Protein AF-A0A674F5N9-F1 (afdb_monomer)

Structure (mmCIF, N/CA/C/O backbone):
data_AF-A0A674F5N9-F1
#
_entry.id   AF-A0A674F5N9-F1
#
loop_
_atom_site.group_PDB
_atom_site.id
_atom_site.type_symbol
_atom_site.label_atom_id
_atom_site.label_alt_id
_atom_site.label_comp_id
_atom_site.label_asym_id
_atom_site.label_entity_id
_atom_site.label_seq_id
_atom_site.pdbx_PDB_ins_code
_atom_site.Cartn_x
_atom_site.Cartn_y
_atom_site.Cartn_z
_atom_site.occupancy
_atom_site.B_iso_or_equiv
_atom_site.auth_seq_id
_atom_site.auth_comp_id
_atom_site.auth_asym_id
_atom_site.auth_atom_id
_atom_site.pdbx_PDB_model_num
ATOM 1 N N . LEU A 1 1 ? -12.938 -5.848 1.151 1.00 60.38 1 LEU A N 1
ATOM 2 C CA . LEU A 1 1 ? -12.272 -7.014 1.779 1.00 60.38 1 LEU A CA 1
ATOM 3 C C . LEU A 1 1 ? -10.749 -7.005 1.607 1.00 60.38 1 LEU A C 1
ATOM 5 O O . LEU A 1 1 ? -10.073 -7.533 2.472 1.00 60.38 1 LEU A O 1
ATOM 9 N N . GLU A 1 2 ? -10.174 -6.361 0.582 1.00 73.00 2 GLU A N 1
ATOM 10 C CA . GLU A 1 2 ? -8.714 -6.407 0.353 1.00 73.00 2 GLU A CA 1
ATOM 11 C C . GLU A 1 2 ? -7.852 -5.792 1.478 1.00 73.00 2 GLU A C 1
ATOM 13 O O . GLU A 1 2 ? -6.765 -6.296 1.748 1.00 73.00 2 GLU A O 1
ATOM 18 N N . PHE A 1 3 ? -8.331 -4.744 2.165 1.00 71.56 3 PHE A N 1
ATOM 19 C CA . PHE A 1 3 ? -7.636 -4.164 3.329 1.00 71.56 3 PHE A CA 1
ATOM 20 C C . PHE A 1 3 ? -7.567 -5.151 4.507 1.00 71.56 3 PHE A C 1
ATOM 22 O O . PHE A 1 3 ? -6.525 -5.280 5.144 1.00 71.56 3 PHE A O 1
ATOM 29 N N . GLU A 1 4 ? -8.642 -5.909 4.748 1.00 73.81 4 GLU A N 1
ATOM 30 C CA . GLU A 1 4 ? -8.674 -6.980 5.756 1.00 73.81 4 GLU A CA 1
ATOM 31 C C . GLU A 1 4 ? -7.709 -8.110 5.386 1.00 73.81 4 GLU A C 1
ATOM 33 O O . GLU 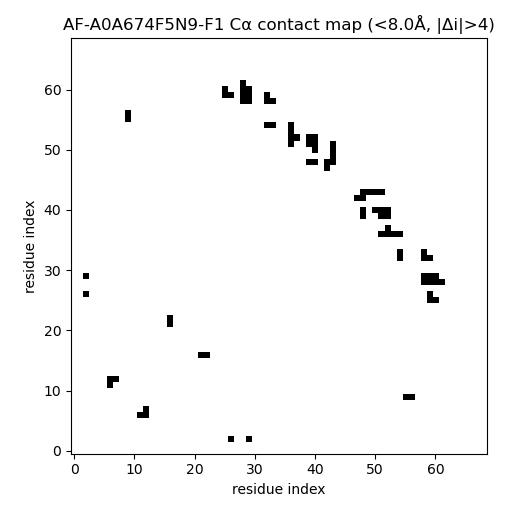A 1 4 ? -6.908 -8.543 6.210 1.00 73.81 4 GLU A O 1
ATOM 38 N N . THR A 1 5 ? -7.704 -8.534 4.118 1.00 77.38 5 THR A N 1
ATOM 39 C CA . THR A 1 5 ? -6.761 -9.545 3.620 1.00 77.38 5 THR A CA 1
ATOM 40 C C . THR A 1 5 ? -5.309 -9.094 3.781 1.00 77.38 5 THR A C 1
ATOM 42 O O . THR A 1 5 ? -4.459 -9.889 4.174 1.00 77.38 5 THR A O 1
ATOM 45 N N . TRP A 1 6 ? -5.008 -7.819 3.522 1.00 76.88 6 TRP A N 1
ATOM 46 C CA . TRP A 1 6 ? -3.677 -7.259 3.753 1.00 76.88 6 TRP A CA 1
ATOM 47 C C . TRP A 1 6 ? -3.313 -7.213 5.244 1.00 76.88 6 TRP A C 1
ATOM 49 O O . TRP A 1 6 ? -2.196 -7.602 5.595 1.00 76.88 6 TRP A O 1
ATOM 59 N N . LYS A 1 7 ? -4.250 -6.830 6.128 1.00 74.56 7 LYS A N 1
ATOM 60 C CA . LYS A 1 7 ? -4.053 -6.874 7.589 1.00 74.56 7 LYS A CA 1
ATOM 61 C C . LYS A 1 7 ? -3.698 -8.286 8.064 1.00 74.56 7 LYS A C 1
ATOM 63 O O . LYS A 1 7 ? -2.749 -8.447 8.831 1.00 74.56 7 LYS A O 1
ATOM 68 N N . VAL A 1 8 ? -4.403 -9.300 7.559 1.00 73.88 8 VAL A N 1
ATOM 69 C CA . VAL A 1 8 ? -4.141 -10.716 7.865 1.00 73.88 8 VAL A CA 1
ATOM 70 C C . VAL A 1 8 ? -2.788 -11.167 7.302 1.00 73.88 8 VAL A C 1
ATOM 72 O O . VAL A 1 8 ? -1.985 -11.746 8.028 1.00 73.88 8 VAL A O 1
ATOM 75 N N . LYS A 1 9 ? -2.488 -10.852 6.035 1.00 73.00 9 LYS A N 1
ATOM 76 C CA . LYS A 1 9 ? -1.267 -11.296 5.338 1.00 73.00 9 LYS A CA 1
ATOM 77 C C . LYS A 1 9 ? 0.026 -10.763 5.962 1.00 73.00 9 LYS A C 1
ATOM 79 O O . LYS A 1 9 ? 1.015 -11.484 6.008 1.00 73.00 9 LYS A O 1
ATOM 84 N N . TYR A 1 10 ? 0.032 -9.516 6.431 1.00 68.00 10 TYR A N 1
ATOM 85 C CA . TYR A 1 10 ? 1.217 -8.881 7.027 1.00 68.00 10 TYR A CA 1
ATOM 86 C C . TYR A 1 10 ? 1.265 -8.983 8.559 1.00 68.00 10 TYR A C 1
ATOM 88 O O . TYR A 1 10 ? 2.003 -8.228 9.198 1.00 68.00 10 TYR A O 1
ATOM 96 N N . GLY A 1 11 ? 0.478 -9.893 9.149 1.00 54.16 11 GLY A N 1
ATOM 97 C CA . GLY A 1 11 ? 0.498 -10.178 10.587 1.00 54.16 11 GLY A CA 1
ATOM 98 C C . GLY A 1 11 ? 0.009 -9.022 11.463 1.00 54.16 11 GLY A C 1
ATOM 99 O O . GLY A 1 11 ? 0.266 -9.002 12.661 1.00 54.16 11 GLY A O 1
ATOM 100 N N . LYS A 1 12 ? -0.710 -8.044 10.895 1.00 55.91 12 LYS A N 1
ATOM 101 C CA . LYS A 1 12 ? -1.304 -6.917 11.633 1.00 55.91 12 LYS A CA 1
ATOM 102 C C . LYS A 1 12 ? -2.635 -7.276 12.287 1.00 55.91 12 LYS A C 1
ATOM 104 O O . LYS A 1 12 ? -3.424 -6.386 12.587 1.00 55.91 12 LYS A O 1
ATOM 109 N N . THR A 1 13 ? -2.876 -8.553 12.561 1.00 49.78 13 THR A N 1
ATOM 110 C CA . THR A 1 13 ? -4.054 -9.016 13.306 1.00 49.78 13 THR A CA 1
ATOM 111 C C . THR A 1 13 ? -4.165 -8.374 14.699 1.00 49.78 13 THR A C 1
ATOM 113 O O . THR A 1 13 ? -5.236 -8.423 15.289 1.00 49.78 13 THR A O 1
ATOM 116 N N . GLY A 1 14 ? -3.107 -7.710 15.193 1.00 50.62 14 GLY A N 1
ATOM 117 C CA . GLY A 1 14 ? -3.105 -6.925 16.433 1.00 50.62 14 GLY A CA 1
ATOM 118 C C . GLY A 1 14 ? -3.038 -5.394 16.296 1.00 50.62 14 GLY A C 1
ATOM 119 O O . GLY A 1 14 ? -2.986 -4.723 17.322 1.00 50.62 14 GLY A O 1
ATOM 120 N N 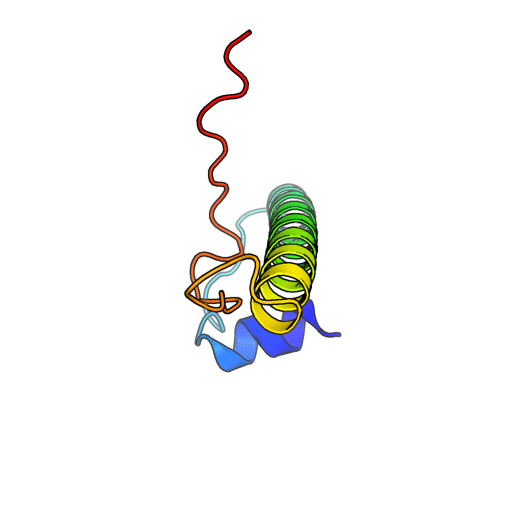. LYS A 1 15 ? -3.026 -4.794 15.090 1.00 56.53 15 LYS A N 1
ATOM 121 C CA . LYS A 1 15 ? -3.141 -3.323 14.970 1.00 56.53 15 LYS A CA 1
ATOM 122 C C . LYS A 1 15 ? -4.613 -2.922 15.035 1.00 56.53 15 LYS A C 1
ATOM 124 O O . LYS A 1 15 ? -5.218 -2.575 14.027 1.00 56.53 15 LYS A O 1
ATOM 129 N N . THR A 1 16 ? -5.191 -2.977 16.229 1.00 60.25 16 THR A N 1
ATOM 130 C CA . THR A 1 16 ? -6.403 -2.217 16.538 1.00 60.25 16 THR A CA 1
ATOM 131 C C . THR A 1 16 ? -6.043 -0.743 16.476 1.00 60.25 16 THR A C 1
ATOM 133 O O . THR A 1 16 ? -5.306 -0.240 17.325 1.00 60.25 16 THR A O 1
ATOM 136 N N . TYR A 1 17 ? -6.505 -0.058 15.431 1.00 67.62 17 TYR A N 1
ATOM 137 C CA . TYR A 1 17 ? -6.423 1.393 15.405 1.00 67.62 17 TYR A CA 1
ATOM 138 C C . TYR A 1 17 ? -7.271 1.934 16.568 1.00 67.62 17 TYR A C 1
ATOM 140 O O . TYR A 1 17 ? -8.387 1.448 16.765 1.00 67.62 17 TYR A O 1
ATOM 148 N N . PRO A 1 18 ? -6.764 2.905 17.346 1.00 69.19 18 PRO A N 1
ATOM 149 C CA . PRO A 1 18 ? -7.475 3.443 18.507 1.00 69.19 18 PRO A CA 1
ATOM 150 C C . PRO A 1 18 ? -8.848 4.032 18.158 1.00 69.19 18 PRO A C 1
ATOM 152 O O . PRO A 1 18 ? -9.731 4.093 19.008 1.00 69.19 18 PRO A O 1
ATOM 155 N N . SER A 1 19 ? -9.021 4.484 16.911 1.00 76.75 19 SER A N 1
ATOM 156 C CA . SER A 1 19 ? -10.226 5.155 16.434 1.00 76.75 19 SER A CA 1
ATOM 157 C C . SER A 1 19 ? -10.595 4.743 15.009 1.00 76.75 19 SER A C 1
ATOM 159 O O . SER A 1 19 ? -9.731 4.536 14.152 1.00 76.75 19 SER A O 1
ATOM 161 N N . THR A 1 20 ? -11.899 4.714 14.726 1.00 78.69 20 THR A N 1
ATOM 162 C CA . THR A 1 20 ? -12.458 4.494 13.381 1.00 78.69 20 THR A CA 1
ATOM 163 C C . THR A 1 20 ? -11.998 5.556 12.381 1.00 78.69 20 THR A C 1
ATOM 165 O O . THR A 1 20 ? -11.833 5.267 11.197 1.00 78.69 20 THR A O 1
ATOM 168 N N . VAL A 1 21 ? -11.722 6.775 12.854 1.00 80.44 21 VAL A N 1
ATOM 169 C CA . VAL A 1 21 ? -11.184 7.872 12.037 1.00 80.44 21 VAL A CA 1
ATOM 170 C C . VAL A 1 21 ? -9.746 7.586 11.605 1.00 80.44 21 VAL A C 1
ATOM 172 O O . VAL A 1 21 ? -9.373 7.840 10.458 1.00 80.44 21 VAL A O 1
ATOM 175 N N . GLU A 1 22 ? -8.930 7.034 12.503 1.00 76.81 22 GLU A N 1
ATOM 176 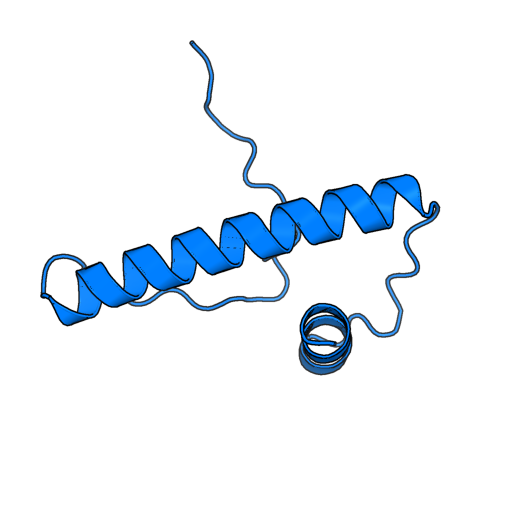C CA . GLU A 1 22 ? -7.569 6.623 12.159 1.00 76.81 22 GLU A CA 1
ATOM 177 C C . GLU A 1 22 ? -7.577 5.432 11.208 1.00 76.81 22 GLU A C 1
ATOM 179 O O . GLU A 1 22 ? -6.809 5.429 10.248 1.00 76.81 22 GLU A O 1
ATOM 184 N N . GLU A 1 23 ? -8.471 4.461 11.407 1.00 79.44 23 GLU A N 1
ATOM 185 C CA . GLU A 1 23 ? -8.619 3.343 10.474 1.00 79.44 23 GLU A CA 1
ATOM 186 C C . GLU A 1 23 ? -9.020 3.824 9.072 1.00 79.44 23 GLU A C 1
ATOM 188 O O . GLU A 1 23 ? -8.419 3.397 8.084 1.00 79.44 23 GLU A O 1
ATOM 193 N N . ALA A 1 24 ? -9.967 4.763 8.972 1.00 82.06 24 ALA A N 1
ATOM 194 C CA . ALA A 1 24 ? -10.372 5.352 7.698 1.00 82.06 24 ALA A CA 1
ATOM 195 C C . ALA A 1 24 ? -9.196 6.048 6.992 1.00 82.06 24 ALA A C 1
ATOM 197 O O . ALA A 1 24 ? -8.909 5.735 5.836 1.00 82.06 24 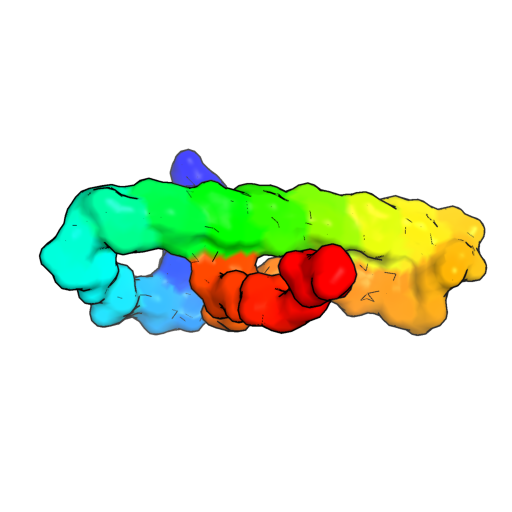ALA A O 1
ATOM 198 N N . LYS A 1 25 ? -8.440 6.898 7.703 1.00 82.00 25 LYS A N 1
ATOM 199 C CA . LYS A 1 25 ? -7.226 7.532 7.155 1.00 82.00 25 LYS A CA 1
ATOM 200 C C . LYS A 1 25 ? -6.191 6.503 6.710 1.00 82.00 25 LYS A C 1
ATOM 202 O O . LYS A 1 25 ? -5.626 6.613 5.628 1.00 82.00 25 LYS A O 1
ATOM 207 N N . ARG A 1 26 ? -5.923 5.479 7.522 1.00 79.56 26 ARG A N 1
ATOM 208 C CA . ARG A 1 26 ? -4.925 4.441 7.205 1.00 79.56 26 ARG A CA 1
ATOM 209 C C . ARG A 1 26 ? -5.341 3.606 6.002 1.00 79.56 26 ARG A C 1
ATOM 211 O O . ARG A 1 26 ? -4.488 3.243 5.195 1.00 79.56 26 ARG A O 1
ATOM 218 N N . LYS A 1 27 ? -6.641 3.363 5.843 1.00 80.81 27 LYS A N 1
ATOM 219 C CA . LYS A 1 27 ? -7.210 2.722 4.659 1.00 80.81 27 LYS A CA 1
ATOM 220 C C . LYS A 1 27 ? -7.039 3.587 3.408 1.00 80.81 27 LYS A C 1
ATOM 222 O O . LYS A 1 27 ? -6.652 3.050 2.37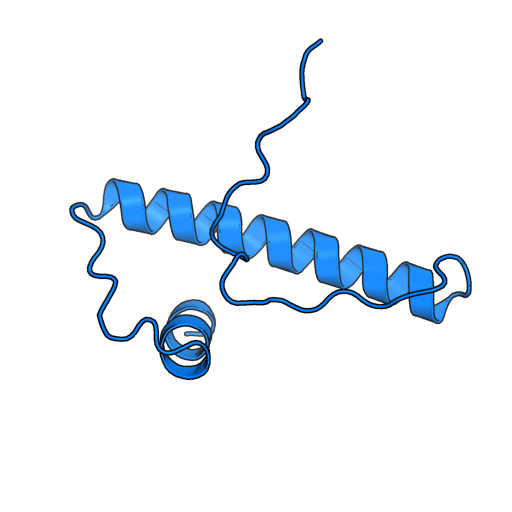5 1.00 80.81 27 LYS A O 1
ATOM 227 N N . GLU A 1 28 ? -7.273 4.896 3.486 1.00 83.31 28 GLU A N 1
ATOM 228 C CA . GLU A 1 28 ? -7.024 5.819 2.365 1.00 83.31 28 GLU A CA 1
ATOM 229 C C . GLU A 1 28 ? -5.549 5.831 1.950 1.00 83.31 28 GLU A C 1
ATOM 231 O O . GLU A 1 28 ? -5.235 5.715 0.766 1.00 83.31 28 GLU A O 1
ATOM 236 N N . ILE A 1 29 ? -4.641 5.877 2.926 1.00 80.94 29 ILE A N 1
ATOM 237 C CA . ILE A 1 29 ? -3.192 5.818 2.694 1.00 80.94 29 ILE A CA 1
ATOM 238 C C . ILE A 1 29 ? -2.814 4.508 2.000 1.00 80.94 29 ILE A C 1
ATOM 240 O O . ILE A 1 29 ? -2.116 4.516 0.990 1.00 80.94 29 ILE A O 1
ATOM 244 N N . TRP A 1 30 ? -3.339 3.387 2.493 1.00 81.25 30 TRP A N 1
ATOM 245 C CA . TRP A 1 30 ? -3.099 2.076 1.903 1.00 81.25 30 TRP A CA 1
ATOM 246 C C . TRP A 1 30 ? -3.589 1.978 0.453 1.00 81.25 30 TRP A C 1
ATOM 248 O O . TRP A 1 30 ? -2.901 1.412 -0.402 1.00 81.25 30 TRP A O 1
ATOM 258 N N . LEU A 1 31 ? -4.750 2.568 0.148 1.00 83.06 31 LEU A N 1
ATOM 259 C CA . LEU A 1 31 ? -5.264 2.654 -1.220 1.00 83.06 31 LEU A CA 1
ATOM 260 C C . LEU A 1 31 ? -4.348 3.500 -2.115 1.00 83.06 31 LEU A C 1
ATOM 262 O O . LEU A 1 31 ? -4.045 3.086 -3.236 1.00 83.06 31 LEU A O 1
ATOM 266 N N . ALA A 1 32 ? -3.865 4.640 -1.617 1.00 84.25 32 ALA A N 1
ATOM 267 C CA . ALA A 1 32 ? -2.933 5.496 -2.346 1.00 84.25 32 ALA A CA 1
ATOM 268 C C . ALA A 1 32 ? -1.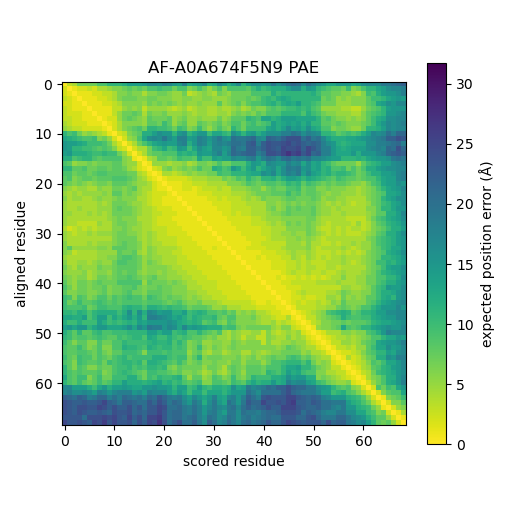607 4.774 -2.637 1.00 84.25 32 ALA A C 1
ATOM 270 O O . ALA A 1 32 ? -1.155 4.752 -3.784 1.00 84.25 32 ALA A O 1
ATOM 271 N N . THR A 1 33 ? -1.022 4.098 -1.644 1.00 81.31 33 THR A N 1
ATOM 272 C CA . THR A 1 33 ? 0.205 3.314 -1.831 1.00 81.31 33 THR A CA 1
ATOM 273 C C . THR A 1 33 ? -0.001 2.180 -2.829 1.00 81.31 33 THR A C 1
ATOM 275 O O . THR A 1 33 ? 0.843 1.973 -3.697 1.00 81.31 33 THR A O 1
ATOM 278 N N . ARG A 1 34 ? -1.136 1.471 -2.786 1.00 82.62 34 ARG A N 1
ATOM 279 C CA . ARG A 1 34 ? -1.452 0.440 -3.788 1.00 82.62 34 ARG A CA 1
ATOM 280 C C . ARG A 1 34 ? -1.513 0.987 -5.203 1.00 82.62 34 ARG A C 1
ATOM 282 O O . ARG A 1 34 ? -1.017 0.331 -6.122 1.00 82.62 34 ARG A O 1
ATOM 289 N N . LYS A 1 35 ? -2.128 2.155 -5.381 1.00 84.62 35 LYS A N 1
ATOM 290 C CA . LYS A 1 35 ? -2.202 2.808 -6.687 1.00 84.62 35 LYS A CA 1
ATOM 291 C C . LYS A 1 35 ? -0.800 3.143 -7.194 1.00 84.62 35 LYS A C 1
ATOM 293 O O . LYS A 1 35 ? -0.457 2.722 -8.292 1.00 84.62 35 LYS A O 1
ATOM 298 N N . MET A 1 36 ? 0.028 3.761 -6.353 1.00 83.56 36 MET A N 1
ATOM 299 C CA . MET A 1 36 ? 1.414 4.102 -6.685 1.00 83.56 36 MET A CA 1
ATOM 300 C C . MET A 1 36 ? 2.245 2.866 -7.051 1.00 83.56 36 MET A C 1
ATOM 302 O O . MET A 1 36 ? 2.928 2.862 -8.068 1.00 83.56 36 MET A O 1
ATOM 306 N N . VAL A 1 37 ? 2.142 1.788 -6.265 1.00 84.00 37 VAL A N 1
ATOM 307 C CA . VAL A 1 37 ? 2.818 0.512 -6.549 1.00 84.00 37 VAL A CA 1
ATOM 308 C C . VAL A 1 37 ? 2.360 -0.066 -7.887 1.00 84.00 37 VAL A C 1
ATOM 310 O O . VAL A 1 37 ? 3.178 -0.544 -8.664 1.00 84.00 37 VAL A O 1
ATOM 313 N N . THR A 1 38 ? 1.061 -0.004 -8.179 1.00 85.00 38 THR A N 1
ATOM 314 C CA . THR A 1 38 ? 0.511 -0.503 -9.447 1.00 85.00 38 THR A CA 1
ATOM 315 C C . THR A 1 38 ? 1.018 0.320 -10.631 1.00 85.00 38 THR A C 1
ATOM 317 O O . THR A 1 38 ? 1.389 -0.244 -11.655 1.00 85.00 38 THR A O 1
ATOM 320 N N . GLU A 1 39 ? 1.058 1.647 -10.503 1.00 86.69 39 GLU A N 1
ATOM 321 C CA . GLU A 1 39 ? 1.576 2.540 -11.545 1.00 86.69 39 GLU A CA 1
ATOM 322 C C . GLU A 1 39 ? 3.081 2.357 -11.758 1.00 86.69 39 GLU A C 1
ATOM 324 O O . GLU A 1 39 ? 3.528 2.285 -12.902 1.00 86.69 39 GLU A O 1
ATOM 329 N N . HIS A 1 40 ? 3.855 2.212 -10.682 1.00 84.31 40 HIS A N 1
ATOM 330 C CA . HIS A 1 40 ? 5.287 1.942 -10.766 1.00 84.31 40 HIS A CA 1
ATOM 331 C C . HIS A 1 40 ? 5.569 0.565 -11.382 1.00 84.31 40 HIS A C 1
ATOM 333 O O . HIS A 1 40 ? 6.403 0.463 -12.272 1.00 84.31 40 HIS A O 1
ATOM 339 N N . ASN A 1 41 ? 4.822 -0.479 -11.007 1.00 83.44 41 ASN A N 1
ATOM 340 C CA . ASN A 1 41 ? 4.986 -1.805 -11.610 1.00 83.44 41 ASN A CA 1
ATOM 341 C C . ASN A 1 41 ? 4.626 -1.807 -13.098 1.00 83.44 41 ASN A C 1
ATOM 343 O O . ASN A 1 41 ? 5.355 -2.399 -13.882 1.00 83.44 41 ASN A O 1
ATOM 347 N N . LYS A 1 42 ? 3.585 -1.074 -13.516 1.00 88.44 42 LYS A N 1
ATOM 348 C CA . LYS A 1 42 ? 3.288 -0.874 -14.946 1.00 88.44 42 LYS A CA 1
ATOM 349 C C . LYS A 1 42 ? 4.425 -0.165 -15.684 1.00 88.44 42 LYS A C 1
ATOM 351 O O . LYS A 1 42 ? 4.706 -0.475 -16.837 1.00 88.44 42 LYS A O 1
ATOM 356 N N . ARG A 1 43 ? 5.079 0.810 -15.046 1.00 86.19 43 ARG A N 1
ATOM 357 C CA . ARG A 1 43 ? 6.268 1.469 -15.608 1.00 86.19 43 ARG A CA 1
ATOM 358 C C . ARG A 1 43 ? 7.448 0.500 -15.703 1.00 86.19 43 ARG A C 1
ATOM 360 O O . ARG A 1 43 ? 8.095 0.470 -16.744 1.00 86.19 43 ARG A O 1
ATOM 367 N N . ALA A 1 44 ? 7.669 -0.323 -14.681 1.00 87.06 44 ALA A N 1
ATOM 368 C CA . ALA A 1 44 ? 8.693 -1.366 -14.677 1.00 87.06 44 ALA A CA 1
ATOM 369 C C . ALA A 1 44 ? 8.471 -2.403 -15.791 1.00 87.06 44 ALA A C 1
ATOM 371 O O . ALA A 1 44 ? 9.408 -2.741 -16.506 1.00 87.06 44 ALA A O 1
ATOM 372 N N . GLU A 1 45 ? 7.228 -2.842 -16.008 1.00 85.56 45 GLU A N 1
ATOM 373 C CA . GLU A 1 45 ? 6.859 -3.743 -17.114 1.00 85.56 45 GLU A CA 1
ATOM 374 C C . GLU A 1 45 ? 7.135 -3.125 -18.490 1.00 85.56 45 GLU A C 1
ATOM 376 O O . GLU A 1 45 ? 7.563 -3.818 -19.408 1.00 85.56 45 GLU A O 1
ATOM 381 N N . ASN A 1 46 ? 6.960 -1.808 -18.620 1.00 86.38 46 ASN A N 1
ATOM 382 C CA . ASN A 1 46 ? 7.319 -1.061 -19.826 1.00 86.38 46 ASN A CA 1
ATOM 383 C C . ASN A 1 46 ? 8.832 -0.778 -19.944 1.00 86.38 46 ASN A C 1
ATOM 385 O O . ASN A 1 46 ? 9.243 -0.053 -20.848 1.00 86.38 46 ASN A O 1
ATOM 389 N N . GLY A 1 47 ? 9.659 -1.297 -19.030 1.00 86.69 47 GLY A N 1
ATOM 390 C CA . GLY A 1 47 ? 11.107 -1.079 -19.005 1.00 86.69 47 GLY A CA 1
ATOM 391 C C . GLY A 1 47 ? 11.535 0.322 -18.554 1.00 86.69 47 GLY A C 1
ATOM 392 O O . GLY A 1 47 ? 12.691 0.689 -18.737 1.00 86.69 47 GLY A O 1
ATOM 393 N N . LEU A 1 48 ? 10.622 1.116 -17.981 1.00 83.12 48 LEU A N 1
ATOM 394 C CA . LEU A 1 48 ? 10.904 2.473 -17.489 1.00 83.12 48 LEU A CA 1
ATOM 395 C C . LEU A 1 48 ? 11.485 2.486 -16.068 1.00 83.12 48 LEU A C 1
ATOM 397 O O . LEU A 1 48 ? 12.002 3.513 -15.641 1.00 83.12 48 LEU A O 1
ATOM 401 N N . GLU A 1 49 ? 11.382 1.379 -15.333 1.00 80.81 49 GLU A N 1
ATOM 402 C CA . GLU A 1 49 ? 11.865 1.244 -13.956 1.00 80.81 49 GLU A CA 1
ATOM 403 C C . GLU A 1 49 ? 12.607 -0.088 -13.800 1.00 80.81 49 GLU A C 1
ATOM 405 O O . GLU A 1 49 ? 12.172 -1.118 -14.315 1.00 80.81 49 GLU A O 1
ATOM 410 N N . SER A 1 50 ? 13.722 -0.080 -13.069 1.00 78.88 50 SER A N 1
ATOM 411 C CA . SER A 1 50 ? 14.599 -1.253 -12.905 1.00 78.88 50 SER A CA 1
ATOM 412 C C . SER A 1 50 ? 14.177 -2.188 -11.769 1.00 78.88 50 SER A C 1
ATOM 414 O O . SER A 1 50 ? 14.829 -3.203 -11.525 1.00 78.88 50 SER A O 1
ATOM 416 N N . PHE A 1 51 ? 13.133 -1.832 -11.022 1.00 75.31 51 PHE A N 1
ATOM 417 C CA . PHE A 1 51 ? 12.652 -2.592 -9.877 1.00 75.31 51 PHE A CA 1
ATOM 418 C C . PHE A 1 51 ? 11.128 -2.529 -9.789 1.00 75.31 51 PHE A C 1
ATOM 420 O O . PHE A 1 51 ? 10.494 -1.601 -10.275 1.00 75.31 51 PHE A O 1
ATOM 427 N N . THR A 1 52 ? 10.533 -3.538 -9.163 1.00 76.94 52 THR A N 1
ATOM 428 C CA . THR A 1 52 ? 9.094 -3.585 -8.889 1.00 76.94 52 THR A CA 1
ATOM 429 C C . THR A 1 52 ? 8.846 -3.301 -7.419 1.00 76.94 52 THR A C 1
ATOM 431 O O . THR A 1 52 ? 9.564 -3.802 -6.550 1.00 76.94 52 THR A O 1
ATOM 434 N N . MET A 1 53 ? 7.794 -2.553 -7.118 1.00 74.75 53 MET A N 1
ATOM 435 C CA . MET A 1 53 ? 7.356 -2.311 -5.752 1.00 74.75 53 MET A CA 1
ATOM 436 C C . MET A 1 53 ? 6.293 -3.331 -5.329 1.00 74.75 53 MET A C 1
ATOM 438 O O . MET A 1 53 ? 5.520 -3.858 -6.131 1.00 74.75 53 MET A O 1
ATOM 442 N N . GLY A 1 54 ? 6.238 -3.604 -4.028 1.00 75.88 54 GLY A N 1
ATOM 443 C CA . GLY A 1 54 ? 5.250 -4.484 -3.415 1.00 75.88 54 GLY A CA 1
ATOM 444 C C . GLY A 1 54 ? 4.582 -3.806 -2.226 1.00 75.88 54 GLY A C 1
ATOM 445 O O . GLY A 1 54 ? 5.212 -3.055 -1.483 1.00 75.88 54 GLY A O 1
ATOM 446 N N . VAL A 1 55 ? 3.297 -4.090 -2.029 1.00 71.94 55 VAL A N 1
ATOM 447 C CA . VAL A 1 55 ? 2.497 -3.553 -0.920 1.00 71.94 55 VAL A CA 1
ATOM 448 C C . VAL 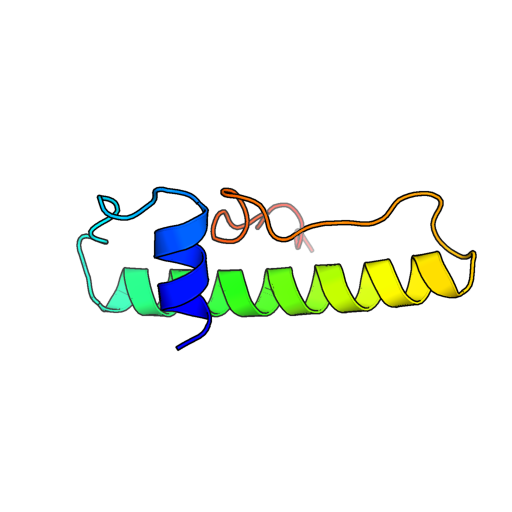A 1 55 ? 2.920 -4.242 0.377 1.00 71.94 55 VAL A C 1
ATOM 450 O O . VAL A 1 55 ? 2.363 -5.271 0.730 1.00 71.94 55 VAL A O 1
ATOM 453 N N . ASN A 1 56 ? 3.924 -3.717 1.072 1.00 72.88 56 ASN A N 1
ATOM 454 C CA . ASN A 1 56 ? 4.488 -4.328 2.280 1.00 72.88 56 ASN A CA 1
ATOM 455 C C . ASN A 1 56 ? 3.762 -3.873 3.571 1.00 72.88 56 ASN A C 1
ATOM 457 O O . ASN A 1 56 ? 2.744 -3.183 3.520 1.00 72.88 56 ASN A O 1
ATOM 461 N N . HIS A 1 57 ? 4.277 -4.248 4.749 1.00 66.75 57 HIS A N 1
ATOM 462 C CA . HIS A 1 57 ? 3.725 -3.840 6.054 1.00 66.75 57 HIS A CA 1
ATOM 463 C C . HIS A 1 57 ? 3.754 -2.311 6.283 1.00 66.75 57 HIS A C 1
ATOM 465 O O . HI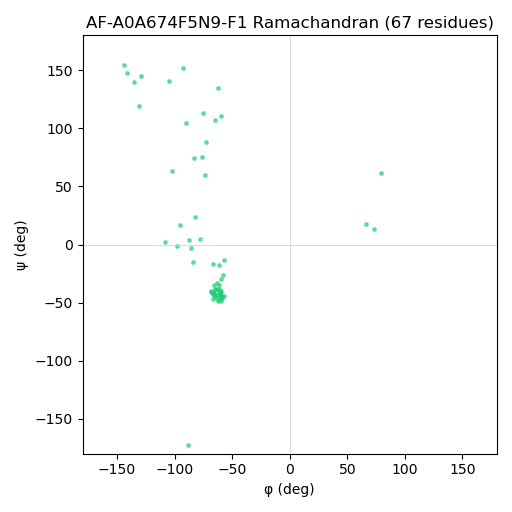S A 1 57 ? 3.028 -1.813 7.146 1.00 66.75 57 HIS A O 1
ATOM 471 N N . PHE A 1 58 ? 4.556 -1.576 5.503 1.00 65.94 58 PHE A N 1
ATOM 472 C CA . PHE A 1 58 ? 4.638 -0.114 5.487 1.00 65.94 58 PHE A CA 1
ATOM 473 C C . PHE A 1 58 ? 3.622 0.530 4.536 1.00 65.94 58 PHE A C 1
ATOM 475 O O . PHE A 1 58 ? 3.616 1.745 4.398 1.00 65.94 58 PHE A O 1
ATOM 482 N N . ALA A 1 59 ? 2.733 -0.237 3.899 1.00 67.06 59 ALA A N 1
ATOM 483 C CA . ALA A 1 59 ? 1.756 0.329 2.972 1.00 67.06 59 ALA A CA 1
ATOM 484 C C . ALA A 1 59 ? 0.699 1.240 3.629 1.00 67.06 59 ALA A C 1
ATOM 486 O O . ALA A 1 59 ? 0.049 2.001 2.931 1.00 67.06 59 ALA A O 1
ATOM 487 N N . ASP A 1 60 ? 0.518 1.195 4.951 1.00 65.19 60 ASP A N 1
ATOM 488 C CA . ASP A 1 60 ? -0.288 2.163 5.721 1.00 65.19 60 ASP A CA 1
ATOM 489 C C . ASP A 1 60 ? 0.563 3.266 6.378 1.00 65.19 60 ASP A C 1
ATOM 491 O O . ASP A 1 60 ? 0.036 4.134 7.089 1.00 65.19 60 ASP A O 1
ATOM 495 N N . LEU A 1 61 ? 1.885 3.201 6.211 1.00 65.94 61 LEU A N 1
ATOM 496 C CA . LEU A 1 61 ? 2.815 4.197 6.700 1.00 65.94 61 LEU A CA 1
ATOM 497 C C . LEU A 1 61 ? 2.980 5.224 5.601 1.00 65.94 61 LEU A C 1
ATOM 499 O O . LEU A 1 61 ? 3.586 5.009 4.555 1.00 65.94 61 LEU A O 1
ATOM 503 N N . VAL A 1 62 ? 2.335 6.347 5.864 1.00 56.03 62 VAL A N 1
ATOM 504 C CA . VAL A 1 62 ? 2.343 7.497 4.998 1.00 56.03 62 VAL A CA 1
ATOM 505 C C . VAL A 1 62 ? 3.794 7.951 4.8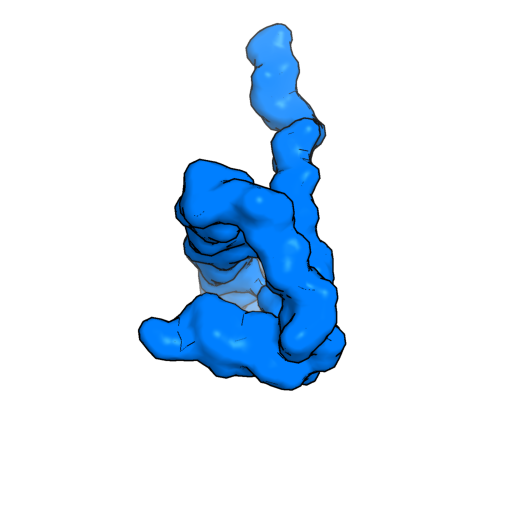36 1.00 56.03 62 VAL A C 1
ATOM 507 O O . VAL A 1 62 ? 4.405 8.458 5.772 1.00 56.03 62 VAL A O 1
ATOM 510 N N . TRP A 1 63 ? 4.361 7.786 3.645 1.00 48.19 63 TRP A N 1
ATOM 511 C CA . TRP A 1 63 ? 5.440 8.662 3.198 1.00 48.19 63 TRP A CA 1
ATOM 512 C C . TRP A 1 63 ? 4.800 10.011 2.846 1.00 48.19 63 TRP A C 1
ATOM 514 O O . TRP A 1 63 ? 4.840 10.460 1.708 1.00 48.19 63 TRP A O 1
ATOM 524 N N . VAL A 1 64 ? 4.152 10.665 3.820 1.00 43.50 64 VAL A N 1
ATOM 525 C CA . VAL A 1 64 ? 3.940 12.119 3.753 1.00 43.50 64 VAL A CA 1
ATOM 526 C C . VAL A 1 64 ? 5.295 12.703 4.106 1.00 43.50 64 VAL A C 1
ATOM 528 O O . VAL A 1 64 ? 5.552 13.121 5.227 1.00 43.50 64 VAL A O 1
ATOM 531 N N . CYS A 1 65 ? 6.212 12.632 3.154 1.00 39.81 65 CYS A N 1
ATOM 532 C CA . CYS A 1 65 ? 7.382 13.473 3.139 1.00 39.81 65 CYS A CA 1
ATOM 533 C C . CYS A 1 65 ? 7.464 14.051 1.726 1.00 39.81 65 CYS A C 1
ATOM 535 O O . CYS A 1 65 ? 7.549 13.303 0.757 1.00 39.81 65 CYS A O 1
ATOM 537 N N . PHE A 1 66 ? 7.400 15.383 1.661 1.00 39.06 66 PHE A N 1
ATOM 538 C CA . PHE A 1 66 ? 7.614 16.249 0.499 1.00 39.06 66 PHE A CA 1
ATOM 539 C C . PHE A 1 66 ? 6.476 16.409 -0.526 1.00 39.06 66 PHE A C 1
ATOM 541 O O . PHE A 1 66 ? 6.657 16.242 -1.725 1.00 39.06 66 PHE A O 1
ATOM 548 N N . GLN A 1 67 ? 5.334 16.931 -0.076 1.00 35.56 67 GLN A N 1
ATOM 549 C CA . GLN A 1 67 ? 4.808 18.132 -0.743 1.00 35.56 67 GLN A CA 1
ATOM 550 C C . GLN A 1 67 ? 5.124 19.339 0.150 1.00 35.56 67 GLN A C 1
ATOM 552 O O . GLN A 1 67 ? 4.232 19.960 0.717 1.00 35.56 67 GLN A O 1
ATOM 557 N N . SER A 1 68 ? 6.414 19.625 0.351 1.00 35.72 68 SER A N 1
ATOM 558 C CA . SER A 1 68 ? 6.802 21.004 0.649 1.00 35.72 68 SER A CA 1
ATOM 559 C C . SER A 1 68 ? 6.717 21.732 -0.681 1.00 35.72 68 SER A C 1
ATOM 561 O O . SER A 1 68 ? 7.425 21.367 -1.619 1.00 35.72 68 SER A O 1
ATOM 563 N N . HIS A 1 69 ? 5.763 22.653 -0.768 1.00 39.28 69 HIS A N 1
ATOM 564 C CA . HIS A 1 69 ? 5.752 23.689 -1.792 1.00 39.28 69 HIS A CA 1
ATOM 565 C C . HIS A 1 69 ? 6.938 24.632 -1.570 1.00 39.28 69 HIS A C 1
ATOM 567 O O . HIS A 1 69 ? 7.300 24.824 -0.383 1.00 39.28 69 HIS A O 1
#

Foldseek 3Di:
DVVVVQCVVQVVPPPPPPDPVLVVLLVVQLVVLVVVQVVVVVCVVVVNDPDHDDSHPCSSVDPPDDPPD

Radius of gyration: 13.78 Å; Cα contacts (8 Å, |Δi|>4): 42; chains: 1; bounding box: 27×35×38 Å

Sequence (69 aa):
LEFETWKVKYGKTGKTYPSTVEEAKRKEIWLATRKMVTEHNKRAENGLESFTMGVNHFADLVWVCFQSH

Organism: Salmo trutta (NCBI:txid8032)

Solvent-accessible surface area (backbone atoms only — not comparable to full-atom values): 4205 Å² total; per-residue (Å²): 110,67,69,59,53,49,34,57,73,60,67,42,80,75,70,73,59,95,39,73,68,54,44,52,52,35,50,53,38,29,52,52,44,48,50,52,31,52,54,46,32,56,34,22,74,70,69,75,38,99,61,74,63,74,86,53,85,58,32,54,56,74,79,86,70,79,88,75,129

Secondary structure (DSSP, 8-state):
-HHHHHHHHTTGGG---SSHHHHHHHHHHHHHHHHHHHHHHHHHHTTS-SS-----TTTTS--------

pLDDT: mean 71.74, std 14.15, range [35.56, 88.44]

Nearest PDB structures (foldseek):
  7qbo-assembly1_P  TM=9.240E-01  e=5.773E-03  Homo sapiens
  2c0y-assembly1_A  TM=9.053E-01  e=5.052E-03  Homo sapiens
  5z5o-assembly1_B-2  TM=9.391E-01  e=1.124E-02  Homo sapiens
  3qj3-assembly2_B  TM=8.944E-01  e=1.202E-02  Tenebrio molitor
  3qt4-assembly1_A  TM=9.228E-01  e=1.417E-01  Tenebrio molitor

InterPro domains:
  IPR013201 Cathepsin propeptide inhibitor domain (I29) [PF08246] (3-61)
  IPR013201 Cathepsin propeptide inhibitor domain (I29) [SM00848] (3-66)
  IPR038765 Papain-like cysteine peptidase superfamily [SSF54001] (2-66)

Mean predicted aligned error: 8.75 Å